Protein AF-A0A1F4PQI9-F1 (afdb_monomer_lite)

Secondary structure (DSSP, 8-state):
-B-SS-BPPP---HHHHT-HHHHHHHHHHHHHHHHHTTTS-HHHHHHHHHH---HHHHHHHHHHHHHHHHHTTPPP---HHHHHHHTS--

Foldseek 3Di:
DFLPPDDDDDDDDPVQVVDVVSVVVVVVVQSVQCVVVVRHRPVVVVVVVVPDCDPVNVVVVLVVVCVVCVVVVHDDDDDPVVVVVVPDDD

Structure (mmCIF, N/CA/C/O backbone):
data_AF-A0A1F4PQI9-F1
#
_entry.id   AF-A0A1F4PQI9-F1
#
loop_
_atom_site.group_PDB
_atom_site.id
_atom_site.type_symbol
_atom_site.label_atom_id
_atom_site.label_alt_id
_atom_site.label_comp_id
_atom_site.label_asym_id
_atom_site.label_entity_id
_atom_site.label_seq_id
_atom_site.pdbx_PDB_ins_code
_atom_site.Cartn_x
_atom_site.Cartn_y
_atom_site.Cartn_z
_atom_site.occupancy
_atom_site.B_iso_or_equiv
_atom_site.auth_seq_id
_atom_site.auth_comp_id
_atom_site.auth_asym_id
_atom_site.auth_atom_id
_atom_site.pdbx_PDB_model_num
ATOM 1 N N . MET A 1 1 ? 11.166 -3.890 -8.812 1.00 72.44 1 MET A N 1
ATOM 2 C CA . MET A 1 1 ? 11.289 -2.472 -9.194 1.00 72.44 1 MET A CA 1
ATOM 3 C C . MET A 1 1 ? 12.094 -1.745 -8.131 1.00 72.44 1 MET A C 1
ATOM 5 O O . MET A 1 1 ? 11.775 -1.890 -6.959 1.00 72.44 1 MET A O 1
ATOM 9 N N . ASN A 1 2 ? 13.151 -1.033 -8.517 1.00 76.12 2 ASN A N 1
ATOM 10 C CA . ASN A 1 2 ? 13.950 -0.239 -7.584 1.00 76.12 2 ASN A CA 1
ATOM 11 C C . ASN A 1 2 ? 13.363 1.179 -7.518 1.00 76.12 2 ASN A C 1
ATOM 13 O O . ASN A 1 2 ? 13.355 1.874 -8.530 1.00 76.12 2 ASN A O 1
ATOM 17 N N . VAL A 1 3 ? 12.851 1.578 -6.354 1.00 75.62 3 VAL A N 1
ATOM 18 C CA . VAL A 1 3 ? 12.265 2.911 -6.109 1.00 75.62 3 VAL A CA 1
ATOM 19 C C . VAL A 1 3 ? 13.243 3.849 -5.383 1.00 75.62 3 VAL A C 1
ATOM 21 O O . VAL A 1 3 ? 12.852 4.855 -4.802 1.00 75.62 3 VAL A O 1
ATOM 24 N N . GLY A 1 4 ? 14.537 3.523 -5.410 1.00 74.25 4 GLY A N 1
ATOM 25 C CA . GLY A 1 4 ? 15.625 4.274 -4.786 1.00 74.25 4 GLY A CA 1
ATOM 26 C C . GLY A 1 4 ? 15.914 3.814 -3.359 1.00 74.25 4 GLY A C 1
ATOM 27 O O . GLY A 1 4 ? 17.042 3.431 -3.063 1.00 74.25 4 GLY A O 1
ATOM 28 N N . LEU A 1 5 ? 14.897 3.828 -2.492 1.00 69.50 5 LEU A N 1
ATOM 29 C CA . LEU A 1 5 ? 15.030 3.470 -1.070 1.00 69.50 5 LEU A CA 1
ATOM 30 C C . LEU A 1 5 ? 14.687 2.003 -0.776 1.00 69.50 5 LEU A C 1
ATOM 32 O O . LEU A 1 5 ? 15.274 1.405 0.120 1.00 69.50 5 LEU A O 1
ATOM 36 N N . GLU A 1 6 ? 13.774 1.416 -1.550 1.00 70.69 6 GLU A N 1
ATOM 37 C CA . GLU A 1 6 ? 13.315 0.036 -1.380 1.00 70.69 6 GLU A CA 1
ATOM 38 C C . GLU A 1 6 ? 13.199 -0.702 -2.722 1.00 70.69 6 GLU A C 1
ATOM 40 O O . GLU A 1 6 ? 13.229 -0.115 -3.811 1.00 70.69 6 GLU A O 1
ATOM 45 N N . ILE A 1 7 ? 13.063 -2.028 -2.643 1.00 81.69 7 ILE A N 1
ATOM 46 C CA . ILE A 1 7 ? 12.760 -2.883 -3.789 1.00 81.69 7 ILE A CA 1
ATOM 47 C C . ILE A 1 7 ? 11.315 -3.359 -3.657 1.00 81.69 7 ILE A C 1
ATOM 49 O O . ILE A 1 7 ? 11.001 -4.198 -2.817 1.00 81.69 7 ILE A O 1
ATOM 53 N N . ALA A 1 8 ? 10.447 -2.860 -4.536 1.00 79.94 8 ALA A N 1
ATOM 54 C CA . ALA A 1 8 ? 9.056 -3.285 -4.611 1.00 79.94 8 ALA A CA 1
ATOM 55 C C . ALA A 1 8 ? 8.895 -4.455 -5.593 1.00 79.94 8 ALA A C 1
ATOM 57 O O . ALA A 1 8 ? 9.407 -4.425 -6.723 1.00 79.94 8 ALA A O 1
ATOM 58 N N . ARG A 1 9 ? 8.148 -5.480 -5.175 1.00 87.94 9 ARG A N 1
ATOM 59 C CA . ARG A 1 9 ? 7.665 -6.553 -6.048 1.00 87.94 9 ARG A CA 1
ATOM 60 C C . ARG A 1 9 ? 6.272 -6.177 -6.542 1.00 87.94 9 ARG A C 1
ATOM 62 O O . ARG A 1 9 ? 5.362 -6.013 -5.739 1.00 87.94 9 ARG A O 1
ATOM 69 N N . LEU A 1 10 ? 6.134 -6.041 -7.856 1.00 88.19 10 LEU A N 1
ATOM 70 C CA . LEU A 1 10 ? 4.848 -5.853 -8.518 1.00 88.19 10 LEU A CA 1
ATOM 71 C C . LEU A 1 10 ? 4.434 -7.187 -9.130 1.00 88.19 10 LEU A C 1
ATOM 73 O O . LEU A 1 10 ? 5.249 -7.846 -9.774 1.00 88.19 10 LEU A O 1
ATOM 77 N N . GLU A 1 11 ? 3.184 -7.572 -8.915 1.00 91.69 11 GLU A N 1
ATOM 78 C CA . GLU A 1 11 ? 2.585 -8.751 -9.530 1.00 91.69 11 GLU A CA 1
ATOM 79 C C . GLU A 1 11 ? 1.401 -8.305 -10.377 1.00 91.69 11 GLU A C 1
ATOM 81 O O . GLU A 1 11 ? 0.600 -7.469 -9.959 1.00 91.69 11 GLU A O 1
ATOM 86 N N . PHE A 1 12 ? 1.302 -8.854 -11.579 1.00 92.00 12 PHE A N 1
ATOM 87 C CA . PHE A 1 12 ? 0.224 -8.575 -12.515 1.00 92.00 12 PHE A CA 1
ATOM 88 C C . PHE A 1 12 ? -0.114 -9.845 -13.310 1.00 92.00 12 PHE A C 1
ATOM 90 O O . PHE A 1 12 ? 0.714 -10.755 -13.392 1.00 92.00 12 PHE A O 1
ATOM 97 N N . PRO A 1 13 ? -1.333 -9.949 -13.870 1.00 95.31 13 PRO A N 1
ATOM 98 C CA . PRO A 1 13 ? -1.728 -11.080 -14.706 1.00 95.31 13 PRO A CA 1
ATOM 99 C C . PRO A 1 13 ? -0.793 -11.320 -15.902 1.00 95.31 13 PRO A C 1
ATOM 101 O O . PRO A 1 13 ? -0.227 -10.377 -16.451 1.00 95.31 13 PRO A O 1
ATOM 104 N N . ALA A 1 14 ? -0.699 -12.572 -16.365 1.00 94.44 14 ALA A N 1
ATOM 105 C CA . ALA A 1 14 ? 0.202 -12.962 -17.458 1.00 94.44 14 ALA A CA 1
ATOM 106 C C . ALA A 1 14 ? -0.017 -12.160 -18.755 1.00 94.44 14 ALA A C 1
ATOM 108 O O . ALA A 1 14 ? 0.945 -11.703 -19.357 1.00 94.44 14 ALA A O 1
ATOM 109 N N . TRP A 1 15 ? -1.272 -11.887 -19.120 1.00 95.38 15 TRP A N 1
ATOM 110 C CA . TRP A 1 15 ? -1.613 -11.116 -20.323 1.00 95.38 15 TRP A CA 1
ATOM 111 C C . TRP A 1 15 ? -1.102 -9.665 -20.295 1.00 95.38 15 TRP A C 1
ATOM 113 O O . TRP A 1 15 ? -0.967 -9.045 -21.343 1.00 95.38 15 TRP A O 1
ATOM 123 N N . ILE A 1 16 ? -0.809 -9.114 -19.111 1.00 94.25 16 ILE A N 1
ATOM 124 C CA . ILE A 1 16 ? -0.141 -7.813 -18.976 1.00 94.25 16 ILE A CA 1
ATOM 125 C C . ILE A 1 16 ? 1.349 -7.960 -19.260 1.00 94.25 16 ILE A C 1
ATOM 127 O O . ILE A 1 16 ? 1.919 -7.124 -19.946 1.00 94.25 16 ILE A O 1
ATOM 131 N N . ALA A 1 17 ? 1.970 -9.024 -18.746 1.00 93.00 17 ALA A N 1
ATOM 132 C CA . ALA A 1 17 ? 3.391 -9.298 -18.947 1.00 93.00 17 ALA A CA 1
ATOM 133 C C . ALA A 1 17 ? 3.748 -9.570 -20.420 1.00 93.00 17 ALA A C 1
ATOM 135 O O . ALA A 1 17 ? 4.902 -9.410 -20.805 1.00 93.00 17 ALA A O 1
ATOM 136 N N . GLU A 1 18 ? 2.767 -9.980 -21.227 1.00 95.31 18 GLU A N 1
ATOM 137 C CA . GLU A 1 18 ? 2.913 -10.230 -22.664 1.00 95.31 18 GLU A CA 1
ATOM 138 C C . GLU A 1 18 ? 2.871 -8.946 -23.523 1.00 95.31 18 GLU A C 1
ATOM 140 O O . GLU A 1 18 ? 3.346 -8.977 -24.658 1.00 95.31 18 GLU A O 1
ATOM 145 N N . ASP A 1 19 ? 2.354 -7.818 -23.010 1.00 96.81 19 ASP A N 1
ATOM 146 C CA . ASP A 1 19 ? 2.361 -6.514 -23.699 1.00 96.81 19 ASP A CA 1
ATOM 147 C C . ASP A 1 19 ? 3.317 -5.544 -22.991 1.00 96.81 19 ASP A C 1
ATOM 149 O O . ASP A 1 19 ? 2.995 -4.958 -21.955 1.00 96.81 19 ASP A O 1
ATOM 153 N N . GLU A 1 20 ? 4.492 -5.336 -23.587 1.00 94.94 20 GLU A N 1
ATOM 154 C CA . GLU A 1 20 ? 5.545 -4.452 -23.068 1.00 94.94 20 GLU A CA 1
ATOM 155 C C . GLU A 1 20 ? 5.026 -3.041 -22.745 1.00 94.94 20 GLU A C 1
ATOM 157 O O . GLU A 1 20 ? 5.395 -2.462 -21.725 1.00 94.94 20 GLU A O 1
ATOM 162 N N . ARG A 1 21 ? 4.070 -2.517 -23.524 1.00 97.12 21 ARG A N 1
ATOM 163 C CA . ARG A 1 21 ? 3.501 -1.181 -23.282 1.00 97.12 21 ARG A CA 1
ATOM 164 C C . ARG A 1 21 ? 2.679 -1.135 -21.999 1.00 97.12 21 ARG A C 1
ATOM 166 O O . ARG A 1 21 ? 2.649 -0.106 -21.326 1.00 97.12 21 ARG A O 1
ATOM 173 N N . LEU A 1 22 ? 1.981 -2.225 -21.669 1.00 96.06 22 LEU A N 1
ATOM 174 C CA . LEU A 1 22 ? 1.219 -2.325 -20.423 1.00 96.06 22 LEU A CA 1
ATOM 175 C C . LEU A 1 22 ? 2.155 -2.471 -19.223 1.00 96.06 22 LEU A C 1
ATOM 177 O O . LEU A 1 22 ? 1.901 -1.859 -18.183 1.00 96.06 22 LEU A O 1
ATOM 181 N N . VAL A 1 23 ? 3.241 -3.234 -19.373 1.00 94.69 23 VAL A N 1
ATOM 182 C CA . VAL A 1 23 ? 4.284 -3.354 -18.345 1.00 94.69 23 VAL A CA 1
ATOM 183 C C . VAL A 1 23 ? 4.919 -1.994 -18.065 1.00 94.69 23 VAL A C 1
ATOM 185 O O . VAL A 1 23 ? 4.988 -1.588 -16.903 1.00 94.69 23 VAL A O 1
ATOM 188 N N . ASP A 1 24 ? 5.315 -1.262 -19.105 1.00 94.62 24 ASP A N 1
ATOM 189 C CA . ASP A 1 24 ? 5.907 0.072 -18.979 1.00 94.62 24 ASP A CA 1
ATOM 190 C C . ASP A 1 24 ? 4.952 1.054 -18.306 1.00 94.62 24 ASP A C 1
ATOM 192 O O . ASP A 1 24 ? 5.341 1.773 -17.383 1.00 94.62 24 ASP A O 1
ATOM 196 N N . LEU A 1 25 ? 3.681 1.047 -18.714 1.00 95.56 25 LEU A N 1
ATOM 197 C CA . LEU A 1 25 ? 2.661 1.901 -18.119 1.00 95.56 25 LEU A CA 1
ATOM 198 C C . LEU A 1 25 ? 2.482 1.610 -16.622 1.00 95.56 25 LEU A C 1
ATOM 200 O O . LEU A 1 25 ? 2.459 2.537 -15.813 1.00 95.56 25 LEU A O 1
ATOM 204 N N . LEU A 1 26 ? 2.376 0.338 -16.232 1.00 93.69 26 LEU A N 1
ATOM 205 C CA . LEU A 1 26 ? 2.221 -0.042 -14.826 1.00 93.69 26 LEU A CA 1
ATOM 206 C C . LEU A 1 26 ? 3.457 0.292 -13.996 1.00 93.69 26 LEU A C 1
ATOM 208 O O . LEU A 1 26 ? 3.320 0.810 -12.888 1.00 93.69 26 LEU A O 1
ATOM 212 N N . CYS A 1 27 ? 4.652 0.035 -14.528 1.00 92.50 27 CYS A N 1
ATOM 213 C CA . CYS A 1 27 ? 5.901 0.417 -13.881 1.00 92.50 27 CYS A CA 1
ATOM 214 C C . CYS A 1 27 ? 5.988 1.939 -13.705 1.00 92.50 27 CYS A C 1
ATOM 216 O O . CYS A 1 27 ? 6.354 2.400 -12.626 1.00 92.50 27 CYS A O 1
ATOM 218 N N . ALA A 1 28 ? 5.595 2.728 -14.709 1.00 93.31 28 ALA A N 1
ATOM 219 C CA . ALA A 1 28 ? 5.572 4.186 -14.616 1.00 93.31 28 ALA A CA 1
ATOM 220 C C . ALA A 1 28 ? 4.588 4.681 -13.544 1.00 93.31 28 ALA A C 1
ATOM 222 O O . ALA A 1 28 ? 4.944 5.532 -12.729 1.00 93.31 28 ALA A O 1
ATOM 223 N N . ILE A 1 29 ? 3.378 4.112 -13.492 1.00 93.88 29 ILE A N 1
ATOM 224 C CA . ILE A 1 29 ? 2.371 4.452 -12.474 1.00 93.88 29 ILE A CA 1
ATOM 225 C C . ILE A 1 29 ? 2.873 4.087 -11.074 1.00 93.88 29 ILE A C 1
ATOM 227 O O . ILE A 1 29 ? 2.794 4.904 -10.157 1.00 93.88 29 ILE A O 1
ATOM 231 N N . ALA A 1 30 ? 3.414 2.881 -10.892 1.00 92.06 30 ALA A N 1
ATOM 232 C CA . ALA A 1 30 ? 3.956 2.453 -9.607 1.00 92.06 30 ALA A CA 1
ATOM 233 C C . ALA A 1 30 ? 5.129 3.340 -9.156 1.00 92.06 30 ALA A C 1
ATOM 235 O O . ALA A 1 30 ? 5.231 3.650 -7.968 1.00 92.06 30 ALA A O 1
ATOM 236 N N . LEU A 1 31 ? 5.973 3.796 -10.094 1.00 91.56 31 LEU A N 1
ATOM 237 C CA . LEU A 1 31 ? 7.093 4.695 -9.800 1.00 91.56 31 LEU A CA 1
ATOM 238 C C . LEU A 1 31 ? 6.577 6.043 -9.323 1.00 91.56 31 LEU A C 1
ATOM 240 O O . LEU A 1 31 ? 7.017 6.534 -8.291 1.00 91.56 31 LEU A O 1
ATOM 244 N N . ASP A 1 32 ? 5.629 6.621 -10.058 1.00 93.00 32 ASP A N 1
ATOM 245 C CA . ASP A 1 32 ? 5.003 7.896 -9.723 1.00 93.00 32 ASP A CA 1
ATOM 246 C C . ASP A 1 32 ? 4.362 7.860 -8.327 1.00 93.00 32 ASP A C 1
ATOM 248 O O . ASP A 1 32 ? 4.585 8.759 -7.515 1.00 93.00 32 ASP A O 1
ATOM 252 N N . GLN A 1 33 ? 3.635 6.789 -7.997 1.00 92.44 33 GLN A N 1
ATOM 253 C CA . GLN A 1 33 ? 3.055 6.623 -6.663 1.00 92.44 33 GLN A CA 1
ATOM 254 C C . GLN A 1 33 ? 4.120 6.492 -5.574 1.00 92.44 33 GLN A C 1
ATOM 256 O O . GLN A 1 33 ? 3.956 7.067 -4.496 1.00 92.44 33 GLN A O 1
ATOM 261 N N . ALA A 1 34 ? 5.195 5.745 -5.836 1.00 90.94 34 ALA A N 1
ATOM 262 C CA . ALA A 1 34 ? 6.288 5.582 -4.886 1.00 90.94 34 ALA A CA 1
ATOM 263 C C . ALA A 1 34 ? 7.055 6.889 -4.660 1.00 90.94 34 ALA A C 1
ATO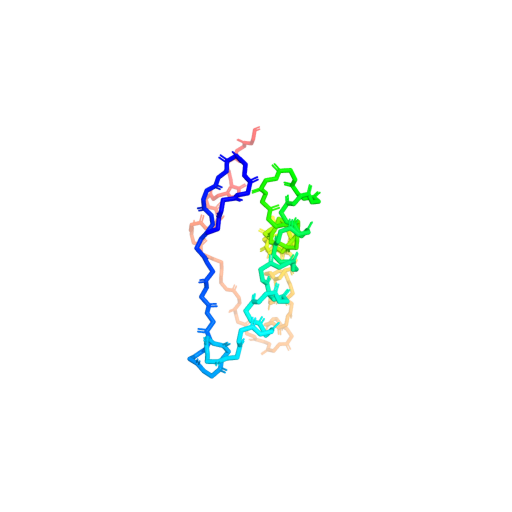M 265 O O . ALA A 1 34 ? 7.372 7.221 -3.522 1.00 90.94 34 ALA A O 1
ATOM 266 N N . LEU A 1 35 ? 7.300 7.671 -5.715 1.00 90.62 35 LEU A N 1
ATOM 267 C CA . LEU A 1 35 ? 7.926 8.990 -5.609 1.00 90.62 35 LEU A CA 1
ATOM 268 C C . LEU A 1 35 ? 7.071 9.949 -4.773 1.00 90.62 35 LEU A C 1
ATOM 270 O O . LEU A 1 35 ? 7.604 10.673 -3.936 1.00 90.62 35 LEU A O 1
ATOM 274 N N . LYS A 1 36 ? 5.745 9.917 -4.950 1.00 92.12 36 LYS A N 1
ATOM 2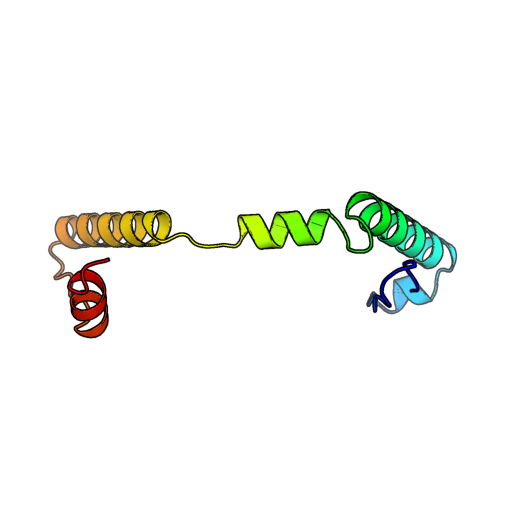75 C CA . LYS A 1 36 ? 4.802 10.731 -4.167 1.00 92.12 36 LYS A CA 1
ATOM 276 C C . LYS A 1 36 ? 4.761 10.356 -2.685 1.00 92.12 36 LYS A C 1
ATOM 278 O O . LYS A 1 36 ? 4.531 11.231 -1.859 1.00 92.12 36 LYS A O 1
ATOM 283 N N . GLY A 1 37 ? 4.985 9.086 -2.350 1.00 87.94 37 GLY A N 1
ATOM 284 C CA . GLY A 1 37 ? 5.035 8.595 -0.970 1.00 87.94 37 GLY A CA 1
ATOM 285 C C . GLY A 1 37 ? 6.454 8.360 -0.444 1.00 87.94 37 GLY A C 1
ATOM 286 O O . GLY A 1 37 ? 6.644 7.517 0.428 1.00 87.94 37 GLY A O 1
ATOM 287 N N . SER A 1 38 ? 7.455 9.083 -0.963 1.00 86.62 38 SER A N 1
ATOM 288 C CA . SER A 1 38 ? 8.847 9.055 -0.475 1.00 86.62 38 SER A CA 1
ATOM 289 C C . SER A 1 38 ? 9.496 7.661 -0.452 1.00 86.62 38 SER A C 1
ATOM 291 O O . SER A 1 38 ? 10.181 7.298 0.500 1.00 86.62 38 SER A O 1
ATOM 293 N N . GLY A 1 39 ? 9.300 6.880 -1.513 1.00 85.75 39 GLY A N 1
ATOM 294 C CA . GLY A 1 39 ? 9.863 5.535 -1.672 1.00 85.75 39 GLY A CA 1
ATOM 295 C C . GLY A 1 39 ? 8.843 4.409 -1.525 1.00 85.75 39 GLY A C 1
ATOM 296 O O . GLY A 1 39 ? 9.178 3.264 -1.807 1.00 85.75 39 GLY A O 1
ATOM 297 N N . TYR A 1 40 ? 7.596 4.716 -1.164 1.00 86.81 40 TYR A N 1
ATOM 298 C CA . TYR A 1 40 ? 6.516 3.736 -1.074 1.00 86.81 40 TYR A CA 1
ATOM 299 C C . TYR A 1 40 ? 5.218 4.297 -1.677 1.00 86.81 40 TYR A C 1
ATOM 301 O O . TYR A 1 40 ? 4.979 5.497 -1.558 1.00 86.81 40 TYR A O 1
ATOM 309 N N . PRO A 1 41 ? 4.378 3.496 -2.365 1.00 90.75 41 PRO A N 1
ATOM 310 C CA . PRO A 1 41 ? 3.177 4.016 -3.015 1.00 90.75 41 PRO A CA 1
ATOM 311 C C . PRO A 1 41 ? 2.247 4.763 -2.051 1.00 90.75 41 PRO A C 1
ATOM 313 O O . PRO A 1 41 ? 1.704 4.169 -1.118 1.00 90.75 41 PRO A O 1
ATOM 316 N N . VAL A 1 42 ? 2.015 6.055 -2.309 1.00 93.12 42 VAL A N 1
ATOM 317 C CA . VAL A 1 42 ? 1.167 6.906 -1.451 1.00 93.12 42 VAL A CA 1
ATOM 318 C C . VAL A 1 42 ? -0.247 6.346 -1.290 1.00 93.12 42 VAL A C 1
ATOM 320 O O . VAL A 1 42 ? -0.792 6.344 -0.191 1.00 93.12 42 VAL A O 1
ATOM 323 N N . CYS A 1 43 ? -0.816 5.766 -2.349 1.00 92.56 43 CYS A N 1
ATOM 324 C CA . CYS A 1 43 ? -2.133 5.137 -2.297 1.00 92.56 43 CYS A CA 1
ATOM 325 C C . CYS A 1 43 ? -2.217 3.980 -1.285 1.00 92.56 43 CYS A C 1
ATOM 327 O O . CYS A 1 43 ? -3.270 3.776 -0.684 1.00 92.56 43 CYS A O 1
ATOM 329 N N . LEU A 1 44 ? -1.123 3.242 -1.067 1.00 92.31 44 LEU A N 1
ATOM 330 C CA . LEU A 1 44 ? -1.073 2.155 -0.089 1.00 92.31 44 LEU A CA 1
ATOM 331 C C . LEU A 1 44 ? -0.908 2.680 1.341 1.00 92.31 44 LEU A C 1
ATOM 333 O O . LEU A 1 44 ? -1.483 2.094 2.256 1.00 92.31 44 LEU A O 1
ATOM 337 N N . ILE A 1 45 ? -0.176 3.783 1.532 1.00 91.94 45 ILE A N 1
ATOM 338 C CA . ILE A 1 45 ? -0.073 4.468 2.834 1.00 91.94 45 ILE A CA 1
ATOM 339 C C . ILE A 1 45 ? -1.457 4.952 3.258 1.00 91.94 45 ILE A C 1
ATOM 341 O O . ILE A 1 45 ? -1.937 4.584 4.326 1.00 91.94 45 ILE A O 1
ATOM 345 N N . GLU A 1 46 ? -2.138 5.683 2.377 1.00 95.25 46 GLU A N 1
ATOM 346 C CA . GLU A 1 46 ? -3.489 6.191 2.622 1.00 95.25 46 GLU A CA 1
ATOM 347 C C . GLU A 1 46 ? -4.476 5.056 2.916 1.00 95.25 46 GLU A C 1
ATOM 349 O O . GLU A 1 46 ? -5.243 5.117 3.876 1.00 95.25 46 GLU A O 1
ATOM 354 N N . ALA A 1 47 ? -4.434 3.972 2.133 1.00 95.62 47 ALA A N 1
ATOM 355 C CA . ALA A 1 47 ? -5.284 2.810 2.373 1.00 95.62 47 ALA A CA 1
ATOM 356 C C . ALA A 1 47 ? -4.993 2.148 3.729 1.00 95.62 47 ALA A C 1
ATOM 358 O O . ALA A 1 47 ? -5.926 1.732 4.418 1.00 95.62 47 ALA A O 1
ATOM 359 N N . HIS A 1 48 ? -3.720 2.064 4.131 1.00 94.44 48 HIS A N 1
ATOM 360 C CA . HIS A 1 48 ? -3.338 1.548 5.442 1.00 94.44 48 HIS A CA 1
ATOM 361 C C . HIS A 1 48 ? -3.907 2.416 6.565 1.00 94.44 48 HIS A C 1
ATOM 363 O O . HIS A 1 48 ? -4.544 1.882 7.471 1.00 94.44 48 HIS A O 1
ATOM 369 N N . GLU A 1 49 ? -3.734 3.737 6.483 1.00 93.19 49 GLU A N 1
ATOM 370 C CA . GLU A 1 49 ? -4.245 4.684 7.477 1.00 93.19 49 GLU A CA 1
ATOM 371 C C . GLU A 1 49 ? -5.774 4.649 7.580 1.00 93.19 49 GLU A C 1
ATOM 373 O O . GLU A 1 49 ? -6.326 4.626 8.684 1.00 93.19 49 GLU A O 1
ATOM 378 N N . GLN A 1 50 ? -6.469 4.576 6.443 1.00 93.75 50 GLN A N 1
ATOM 379 C CA . GLN A 1 50 ? -7.930 4.512 6.392 1.00 93.75 50 GLN A CA 1
ATOM 380 C C . GLN A 1 50 ? -8.489 3.170 6.883 1.00 93.75 50 GLN A C 1
ATOM 382 O O . GLN A 1 50 ? -9.582 3.128 7.448 1.00 93.75 50 GLN A O 1
ATOM 387 N N . ALA A 1 51 ? -7.754 2.069 6.712 1.00 94.75 51 ALA A N 1
ATOM 388 C CA . ALA A 1 51 ? -8.169 0.749 7.186 1.00 94.75 51 ALA A CA 1
ATOM 389 C C . ALA A 1 51 ? -8.043 0.578 8.713 1.00 94.75 51 ALA A C 1
ATOM 391 O O . ALA A 1 51 ? -8.535 -0.413 9.269 1.00 94.75 51 ALA A O 1
ATOM 392 N N . VAL A 1 52 ? -7.396 1.515 9.419 1.00 95.94 52 VAL A N 1
ATOM 393 C CA . VAL A 1 52 ? -7.253 1.451 10.877 1.00 95.94 52 VAL A CA 1
ATOM 394 C C . VAL A 1 52 ? -8.609 1.641 11.559 1.00 95.94 52 VAL A C 1
ATOM 396 O O . VAL A 1 52 ? -9.135 2.745 11.664 1.00 95.94 52 VAL A O 1
ATOM 399 N N . ILE A 1 53 ? -9.136 0.558 12.134 1.00 94.06 53 ILE A N 1
ATOM 400 C CA . ILE A 1 53 ? -10.337 0.599 12.979 1.00 94.06 53 ILE A CA 1
ATOM 401 C C . ILE A 1 53 ? -9.963 1.122 14.372 1.00 94.06 53 ILE A C 1
ATOM 403 O O . ILE A 1 53 ? -9.388 0.380 15.189 1.00 94.06 53 ILE A O 1
ATOM 407 N N . LYS A 1 54 ? -10.332 2.373 14.668 1.00 92.81 54 LYS A N 1
ATOM 408 C CA . LYS A 1 54 ? -10.034 3.040 15.943 1.00 92.81 54 LYS A CA 1
ATOM 409 C C . LYS A 1 54 ? -10.940 2.517 17.060 1.00 92.81 54 LYS A C 1
ATOM 411 O O . LYS A 1 54 ? -11.965 1.875 16.832 1.00 92.81 54 LYS A O 1
ATOM 416 N N . ASN A 1 55 ? -10.568 2.795 18.311 1.00 90.06 55 ASN A N 1
ATOM 417 C CA . ASN A 1 55 ? -11.361 2.364 19.469 1.00 90.06 55 ASN A CA 1
ATOM 418 C C . ASN A 1 55 ? -12.782 2.947 19.447 1.00 90.06 55 ASN A C 1
ATOM 420 O O . ASN A 1 55 ? -13.731 2.214 19.705 1.00 90.06 55 ASN A O 1
ATOM 424 N N . TYR A 1 56 ? -12.931 4.221 19.073 1.00 91.81 56 TYR A N 1
ATOM 425 C CA . TYR A 1 56 ? -14.240 4.863 18.927 1.00 91.81 56 TYR A CA 1
ATOM 426 C C . TYR A 1 56 ? -15.120 4.154 17.880 1.00 91.81 56 TYR A C 1
ATOM 428 O O . TYR A 1 56 ? -16.292 3.916 18.162 1.00 91.81 56 TYR A O 1
ATOM 436 N N . ASP A 1 57 ? -14.564 3.733 16.735 1.00 93.06 57 ASP A N 1
ATOM 437 C CA . ASP A 1 57 ? -15.321 3.009 15.699 1.00 93.06 57 ASP A CA 1
ATOM 438 C C . ASP A 1 57 ? -15.858 1.681 16.247 1.00 93.06 57 ASP A C 1
ATOM 440 O O . ASP A 1 57 ? -17.016 1.316 16.033 1.00 93.06 57 ASP A O 1
ATOM 444 N N . ARG A 1 58 ? -15.031 0.971 17.031 1.00 91.12 58 ARG A N 1
ATOM 445 C CA . ARG A 1 58 ? -15.428 -0.276 17.704 1.00 91.12 58 ARG A CA 1
ATOM 446 C C . ARG A 1 58 ? -16.527 -0.026 18.727 1.00 91.12 58 ARG A C 1
ATOM 448 O O . ARG A 1 58 ? -17.506 -0.765 18.756 1.00 91.12 58 ARG A O 1
ATOM 455 N N . GLU A 1 59 ? -16.380 0.992 19.569 1.00 90.81 59 GLU A N 1
ATOM 456 C CA . GLU A 1 59 ? -17.397 1.339 20.563 1.00 90.81 59 GLU A CA 1
ATOM 457 C C . GLU A 1 59 ? -18.719 1.743 19.914 1.00 90.81 59 GLU A C 1
ATOM 459 O O . GLU A 1 59 ? -19.774 1.278 20.346 1.00 90.81 59 GLU A O 1
ATOM 464 N N . PHE A 1 60 ? -18.670 2.568 18.868 1.00 93.56 60 PHE A N 1
ATOM 465 C CA . PHE A 1 60 ? -19.839 2.961 18.092 1.00 93.56 60 PHE A CA 1
ATOM 466 C C . PHE A 1 60 ? -20.550 1.733 17.515 1.00 93.56 60 PHE A C 1
ATOM 468 O O . PHE A 1 60 ? -21.752 1.562 17.730 1.00 93.56 60 PHE A O 1
ATOM 475 N N . PHE A 1 61 ? -19.799 0.834 16.874 1.00 92.75 61 PHE A N 1
ATOM 476 C CA . PHE A 1 61 ? -20.324 -0.413 16.327 1.00 92.75 61 PHE A CA 1
ATOM 477 C C . PHE A 1 61 ? -21.006 -1.275 17.399 1.00 92.75 61 PHE A C 1
ATOM 479 O O . PHE A 1 61 ? -22.158 -1.677 17.232 1.00 92.75 61 PHE A O 1
ATOM 486 N N . TYR A 1 62 ? -20.347 -1.521 18.535 1.00 90.50 62 TYR A N 1
ATOM 487 C CA . TYR A 1 62 ? -20.925 -2.342 19.603 1.00 90.50 62 TYR A CA 1
ATOM 488 C C . TYR A 1 62 ? -22.140 -1.686 20.269 1.00 90.50 62 TYR A C 1
ATOM 490 O O . TYR A 1 62 ? -23.104 -2.380 20.590 1.00 90.50 62 TYR A O 1
ATOM 498 N N . ARG A 1 63 ? -22.148 -0.357 20.430 1.00 90.94 63 ARG A N 1
ATOM 499 C CA . ARG A 1 63 ? -23.328 0.380 20.915 1.00 90.94 63 ARG A CA 1
ATOM 500 C C . ARG A 1 63 ? -24.494 0.273 19.935 1.00 90.94 63 ARG A C 1
ATOM 502 O 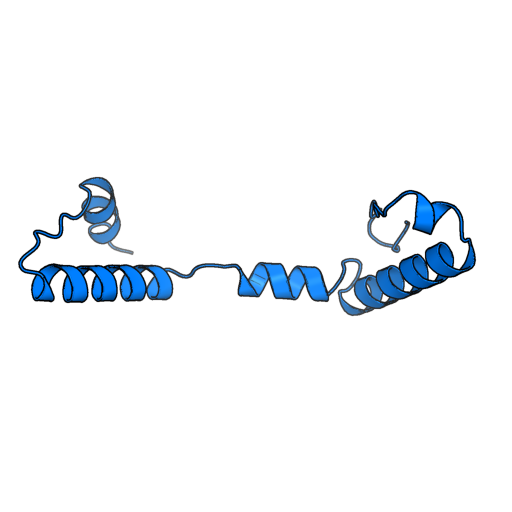O . ARG A 1 63 ? -25.632 0.101 20.368 1.00 90.94 63 ARG A O 1
ATOM 509 N N . MET A 1 64 ? -24.231 0.362 18.632 1.00 93.44 64 MET A N 1
ATOM 510 C CA . MET A 1 64 ? -25.247 0.175 17.595 1.00 93.44 64 MET A CA 1
ATOM 511 C C . MET A 1 64 ? -25.819 -1.248 17.639 1.00 93.44 64 MET A C 1
ATOM 513 O O . MET A 1 64 ? -27.034 -1.409 17.728 1.00 93.44 64 MET A O 1
ATOM 517 N N . MET A 1 65 ? -24.957 -2.267 17.693 1.00 92.06 65 MET A N 1
ATOM 518 C CA . MET A 1 65 ? -25.362 -3.670 17.835 1.00 92.06 65 MET A CA 1
ATOM 519 C C . MET A 1 65 ? -26.209 -3.909 19.089 1.00 92.06 65 MET A C 1
ATOM 521 O O . MET A 1 65 ? -27.242 -4.578 19.020 1.00 92.06 65 MET A O 1
ATOM 525 N N . GLN A 1 66 ? -25.817 -3.329 20.227 1.00 90.88 66 GLN A N 1
ATOM 526 C CA . GLN A 1 66 ? -26.579 -3.417 21.469 1.00 90.88 66 GLN A CA 1
ATOM 527 C C . GLN A 1 66 ? -27.980 -2.811 21.309 1.00 90.88 66 GLN A C 1
ATOM 529 O O . GLN A 1 66 ? -28.959 -3.446 21.698 1.00 90.88 66 GLN A O 1
ATOM 534 N N . LYS A 1 67 ? -28.090 -1.618 20.705 1.00 91.88 67 LYS A N 1
ATOM 535 C CA . LYS A 1 67 ? -29.383 -0.960 20.453 1.00 91.88 67 LYS A CA 1
ATOM 536 C C . LYS A 1 67 ? -30.289 -1.800 19.551 1.00 91.88 67 LYS A C 1
ATOM 538 O O . LYS A 1 67 ? -31.450 -2.002 19.892 1.00 91.88 67 LYS A O 1
ATOM 543 N N . MET A 1 68 ? -29.765 -2.318 18.439 1.00 92.94 68 MET A N 1
ATOM 544 C CA . MET A 1 68 ? -30.540 -3.148 17.503 1.00 92.94 68 MET A CA 1
ATOM 545 C C . MET A 1 68 ? -31.007 -4.454 18.156 1.00 92.94 68 MET A C 1
ATOM 547 O O . MET A 1 68 ? -32.155 -4.856 17.994 1.00 92.94 68 MET A O 1
ATOM 551 N N . THR A 1 69 ? -30.145 -5.084 18.958 1.00 92.19 69 THR A N 1
ATOM 552 C CA . THR A 1 69 ? -30.488 -6.312 19.690 1.00 92.19 69 THR A CA 1
ATOM 553 C C . THR A 1 69 ? -31.597 -6.059 20.716 1.00 92.19 69 THR A C 1
ATOM 555 O O . THR A 1 69 ? -32.542 -6.839 20.800 1.00 92.19 69 THR A O 1
ATOM 558 N N . GLN A 1 70 ? -31.529 -4.945 21.455 1.00 89.50 70 GLN A N 1
ATOM 559 C CA . GLN A 1 70 ? -32.570 -4.553 22.413 1.00 89.50 70 GLN A CA 1
ATOM 560 C C . GLN A 1 70 ? -33.913 -4.274 21.730 1.00 89.50 70 GLN A C 1
ATOM 562 O O . GLN A 1 70 ? -34.949 -4.674 22.250 1.00 89.50 70 GLN A O 1
ATOM 567 N N . GLN A 1 71 ? -33.909 -3.644 20.552 1.00 91.50 71 GLN A N 1
ATOM 568 C CA . GLN A 1 71 ? -35.129 -3.415 19.768 1.00 91.50 71 GLN A CA 1
ATOM 569 C C . GLN A 1 71 ? -35.804 -4.717 19.316 1.00 91.50 71 GLN A C 1
ATOM 571 O O . GLN A 1 71 ? -37.020 -4.752 19.159 1.00 91.50 71 GLN A O 1
ATOM 576 N N . GLN A 1 72 ? -35.032 -5.788 19.127 1.00 92.06 72 GLN A N 1
ATOM 577 C CA . GLN A 1 72 ? -35.537 -7.112 18.756 1.00 92.06 72 GLN A CA 1
ATOM 578 C C . GLN A 1 72 ? -35.800 -8.023 19.970 1.00 92.06 72 GLN A C 1
ATOM 580 O O . GLN A 1 72 ? -35.940 -9.232 19.804 1.00 92.06 72 GLN A O 1
ATOM 585 N N . ASN A 1 73 ? -35.860 -7.469 21.190 1.00 86.62 73 ASN A N 1
ATOM 586 C CA . ASN A 1 73 ? -36.000 -8.213 22.452 1.00 86.62 73 ASN A CA 1
ATOM 587 C C . ASN A 1 73 ? -34.928 -9.305 22.667 1.00 86.62 73 ASN A C 1
ATOM 589 O O . ASN A 1 73 ? -35.142 -10.267 23.405 1.00 86.62 73 ASN A O 1
ATOM 593 N N . GLY A 1 74 ? -33.764 -9.165 22.032 1.00 85.00 74 GLY A N 1
ATOM 594 C CA . GLY A 1 74 ? -32.625 -10.057 22.208 1.00 85.00 74 GLY A CA 1
ATOM 595 C C . GLY A 1 74 ? -31.768 -9.682 23.420 1.00 85.00 74 GLY A C 1
ATOM 596 O O . GLY A 1 74 ? -31.798 -8.555 23.917 1.00 85.00 74 GLY A O 1
ATOM 597 N N . VAL A 1 75 ? -30.935 -10.621 23.874 1.00 82.69 75 VAL A N 1
ATOM 598 C CA . VAL A 1 75 ? -29.967 -10.388 24.956 1.00 82.69 75 VAL A CA 1
ATOM 599 C C . VAL A 1 75 ? -28.591 -10.094 24.361 1.00 82.69 75 VAL A C 1
ATOM 601 O O . VAL A 1 75 ? -27.999 -10.945 23.702 1.00 82.69 75 VAL A O 1
ATOM 604 N N . TY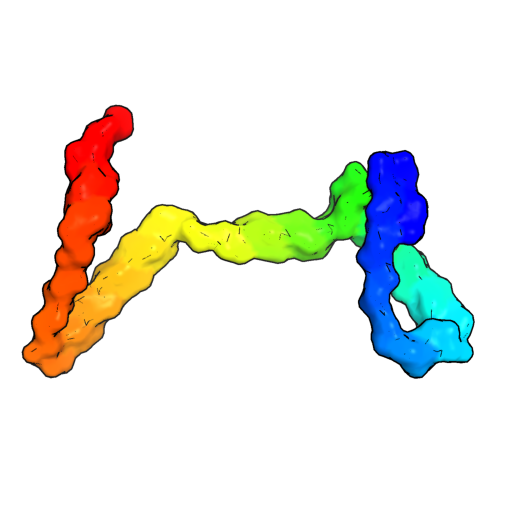R A 1 76 ? -28.051 -8.904 24.628 1.00 83.81 76 TYR A N 1
ATOM 605 C CA . TYR A 1 76 ? -26.681 -8.544 24.254 1.00 83.81 76 TYR A CA 1
ATOM 606 C C . TYR A 1 76 ? -25.706 -8.889 25.389 1.00 83.81 76 TYR A C 1
ATOM 608 O O . TYR A 1 76 ? -25.828 -8.358 26.493 1.00 83.81 76 TYR A O 1
ATOM 616 N N . GLN A 1 77 ? -24.732 -9.766 25.127 1.00 82.50 77 GLN A N 1
ATOM 617 C CA . GLN A 1 77 ? -23.717 -10.166 26.107 1.00 82.50 77 GLN A CA 1
ATOM 618 C C . GLN A 1 77 ? -22.336 -9.618 25.740 1.00 82.50 77 GLN A C 1
A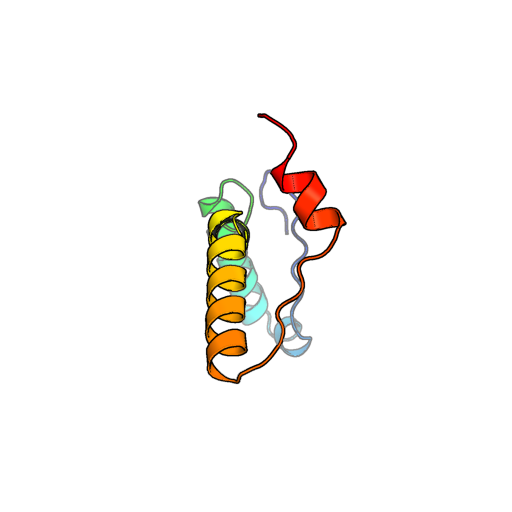TOM 620 O O . GLN A 1 77 ? -21.862 -9.778 24.617 1.00 82.50 77 GLN A O 1
ATOM 625 N N . VAL A 1 78 ? -21.657 -9.013 26.715 1.00 80.81 78 VAL A N 1
ATOM 626 C CA . VAL A 1 78 ? -20.286 -8.511 26.558 1.00 80.81 78 VAL A CA 1
ATOM 627 C C . VAL A 1 78 ? -19.292 -9.554 27.067 1.00 80.81 78 VAL A C 1
ATOM 629 O O . VAL A 1 78 ? -19.458 -10.125 28.144 1.00 80.81 78 VAL A O 1
ATOM 632 N N . SER A 1 79 ? -18.218 -9.790 26.313 1.00 78.75 79 SER A N 1
ATOM 633 C CA . SER A 1 79 ? -17.167 -10.731 26.716 1.00 78.75 79 SER A CA 1
ATOM 634 C C . SER A 1 79 ? -16.422 -10.273 27.977 1.00 78.75 79 SER A C 1
ATOM 636 O O . SER A 1 79 ? -16.031 -9.109 28.100 1.00 78.75 79 SER A O 1
ATOM 638 N N .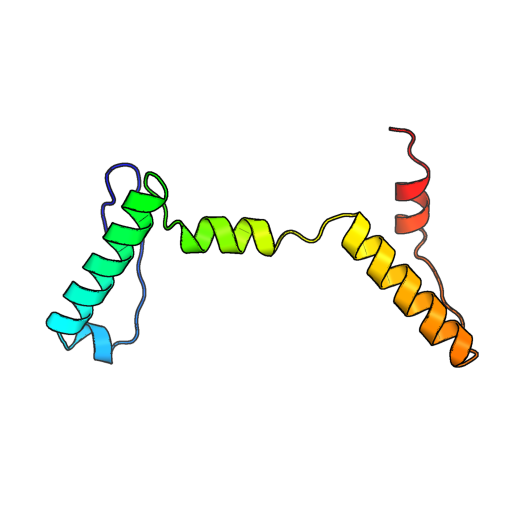 LYS A 1 80 ? -16.091 -11.229 28.859 1.00 81.12 80 LYS A N 1
ATOM 639 C CA . LYS A 1 80 ? -15.245 -11.029 30.055 1.00 81.12 80 LYS A CA 1
ATOM 640 C C . LYS A 1 80 ? -13.899 -10.361 29.732 1.00 81.12 80 LYS A C 1
ATOM 642 O O . LYS A 1 80 ? -13.374 -9.608 30.548 1.00 81.12 80 LYS A O 1
ATOM 647 N N . LYS A 1 81 ? -13.348 -10.601 28.534 1.00 79.25 81 LYS A N 1
ATOM 648 C CA . LYS A 1 81 ? -12.099 -9.976 28.064 1.00 79.25 81 LYS A CA 1
ATOM 649 C C . LYS A 1 81 ? -12.279 -8.487 27.756 1.00 79.25 81 LYS A C 1
ATOM 651 O O . LYS A 1 81 ? -11.397 -7.693 28.064 1.00 79.25 81 LYS A O 1
ATOM 656 N N . SER A 1 82 ? -13.423 -8.112 27.183 1.00 74.19 82 SER A N 1
ATOM 657 C CA . SER A 1 82 ? -13.745 -6.711 26.891 1.00 74.19 82 SER A CA 1
ATOM 658 C C . SER A 1 82 ? -13.953 -5.913 28.177 1.00 74.19 82 SER A C 1
ATOM 660 O O . SER A 1 82 ? -13.462 -4.795 28.285 1.00 74.19 82 SER A O 1
ATOM 662 N N . LEU A 1 83 ? -14.602 -6.520 29.177 1.00 73.44 83 LEU A N 1
ATOM 663 C CA . LEU A 1 83 ? -14.803 -5.911 30.495 1.00 73.44 83 LEU A CA 1
ATOM 664 C C . LEU A 1 83 ? -13.469 -5.625 31.201 1.00 73.44 83 LEU A C 1
ATOM 666 O O . LEU A 1 83 ? -13.270 -4.521 31.693 1.00 73.44 83 LEU A O 1
ATOM 670 N N . LYS A 1 84 ? -12.521 -6.576 31.170 1.00 73.19 84 LYS A N 1
ATOM 671 C CA . LYS A 1 84 ? -11.176 -6.373 31.737 1.00 73.19 84 LYS A CA 1
ATOM 672 C C . LYS A 1 84 ? -10.384 -5.267 31.042 1.00 73.19 84 LYS A C 1
ATOM 674 O O . LYS A 1 84 ? -9.602 -4.595 31.696 1.00 73.19 84 LYS A O 1
ATOM 679 N N . LYS A 1 85 ? -10.552 -5.087 29.728 1.00 75.31 85 LYS A N 1
ATOM 680 C CA . LYS A 1 85 ? -9.832 -4.049 28.973 1.00 75.31 85 LYS A CA 1
ATOM 681 C C . LYS A 1 85 ? -10.349 -2.639 29.288 1.00 75.31 85 LYS A C 1
ATOM 683 O O . LYS A 1 85 ? -9.564 -1.704 29.261 1.00 75.31 85 LYS A O 1
ATOM 688 N N . ALA A 1 86 ? -11.635 -2.499 29.611 1.00 67.44 86 ALA A N 1
ATOM 689 C CA . ALA A 1 86 ? -12.239 -1.221 29.994 1.00 67.44 86 ALA A CA 1
ATOM 690 C C . ALA A 1 86 ? -11.929 -0.801 31.445 1.00 67.44 86 ALA A C 1
ATOM 692 O O . ALA A 1 86 ? -12.063 0.369 31.778 1.00 67.44 86 ALA A O 1
ATOM 693 N N . SER A 1 87 ? -11.530 -1.743 32.310 1.00 58.50 87 SER A N 1
ATOM 694 C CA . SER A 1 87 ? -11.250 -1.490 33.731 1.00 58.50 87 SER A CA 1
ATOM 695 C C . SER A 1 87 ? -9.787 -1.158 34.046 1.00 58.50 87 SER A C 1
ATOM 697 O O . SER A 1 87 ? -9.456 -0.987 35.215 1.00 58.50 87 SER A O 1
ATOM 699 N N . VAL A 1 88 ? -8.895 -1.136 33.050 1.00 57.75 88 VAL A N 1
ATOM 700 C CA . VAL A 1 88 ? -7.493 -0.737 33.254 1.00 57.75 88 VAL A CA 1
ATOM 701 C C . VAL A 1 88 ? -7.428 0.794 33.187 1.00 57.75 88 VAL A C 1
ATOM 703 O O . VAL A 1 88 ? -7.761 1.336 32.132 1.00 57.75 88 VAL A O 1
ATOM 706 N N . PRO A 1 89 ? -7.048 1.498 34.272 1.00 48.69 89 PRO A N 1
ATOM 707 C CA . PRO A 1 89 ? -6.832 2.939 34.219 1.00 48.69 89 PRO A CA 1
ATOM 708 C C . PRO A 1 89 ? -5.643 3.234 33.297 1.00 48.69 89 PRO A C 1
ATOM 710 O O . PRO A 1 89 ? -4.639 2.521 33.355 1.00 48.69 89 PRO A O 1
ATOM 713 N N . VAL A 1 90 ? -5.792 4.246 32.439 1.00 55.28 90 VAL A N 1
ATOM 714 C CA . VAL A 1 90 ? -4.701 4.821 31.632 1.00 55.28 90 VAL A CA 1
ATOM 715 C C . VAL A 1 90 ? -3.811 5.673 32.524 1.00 55.28 90 VAL A C 1
ATOM 717 O O . VAL A 1 90 ? -4.385 6.425 33.345 1.00 55.28 90 VAL A O 1
#

Sequence (90 aa):
MNVGLEIARLEFPAWIAEDERLVDLLCAIALDQALKGSGYPVCLIEAHEQAVIKNYDREFFYRMMQKMTQQQNGVYQVSKKSLKKASVPV

pLDDT: mean 87.19, std 10.03, range [48.69, 97.12]

Radius of gyration: 22.74 Å; chains: 1; bounding box: 52×24×58 Å